Protein AF-A0A7W0NTF3-F1 (afdb_monomer)

Structure (mmCIF, N/CA/C/O backbone):
data_AF-A0A7W0NTF3-F1
#
_entry.id   AF-A0A7W0NTF3-F1
#
loop_
_atom_site.group_PDB
_atom_site.id
_atom_site.type_symbol
_atom_site.label_atom_id
_atom_site.label_alt_id
_atom_site.label_comp_id
_atom_site.label_asym_id
_atom_site.label_entity_id
_atom_site.label_seq_id
_at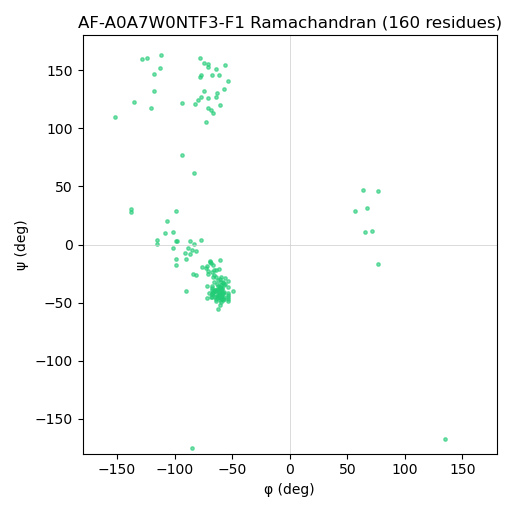om_site.pdbx_PDB_ins_code
_atom_site.Cartn_x
_atom_site.Cartn_y
_atom_site.Cartn_z
_atom_site.occupancy
_atom_site.B_iso_or_equiv
_atom_site.auth_seq_id
_atom_site.auth_comp_id
_atom_site.auth_asym_id
_atom_site.auth_atom_id
_atom_site.pdbx_PDB_model_num
ATOM 1 N N . MET A 1 1 ? 14.420 5.554 -20.729 1.00 56.16 1 MET A N 1
ATOM 2 C CA . MET A 1 1 ? 14.737 4.222 -20.163 1.00 56.16 1 MET A CA 1
ATOM 3 C C . MET A 1 1 ? 15.153 3.293 -21.314 1.00 56.16 1 MET A C 1
ATOM 5 O O . MET A 1 1 ? 14.309 2.966 -22.130 1.00 56.16 1 MET A O 1
ATOM 9 N N . LYS A 1 2 ? 16.444 2.944 -21.471 1.00 55.09 2 LYS A N 1
ATOM 10 C CA . LYS A 1 2 ? 16.968 2.253 -22.679 1.00 55.09 2 LYS A CA 1
ATOM 11 C C . LYS A 1 2 ? 16.662 0.737 -22.776 1.00 55.09 2 LYS A C 1
ATOM 13 O O . LYS A 1 2 ? 17.108 0.118 -23.726 1.00 55.09 2 LYS A O 1
ATOM 18 N N . ASN A 1 3 ? 15.892 0.148 -21.851 1.00 68.69 3 ASN A N 1
ATOM 19 C CA . ASN A 1 3 ? 15.669 -1.310 -21.767 1.00 68.69 3 ASN A CA 1
ATOM 20 C C . ASN A 1 3 ? 14.205 -1.704 -21.468 1.00 68.69 3 ASN A C 1
ATOM 22 O O . ASN A 1 3 ? 13.969 -2.709 -20.798 1.00 68.69 3 ASN A O 1
ATOM 26 N N . TRP A 1 4 ? 13.218 -0.914 -21.905 1.00 81.38 4 TRP A N 1
ATOM 27 C CA . TRP A 1 4 ? 11.814 -1.305 -21.731 1.00 81.38 4 TRP A CA 1
ATOM 28 C C . TRP A 1 4 ? 11.521 -2.580 -22.541 1.00 81.38 4 TRP A C 1
ATOM 30 O O . TRP A 1 4 ? 11.832 -2.612 -23.736 1.00 81.38 4 TRP A O 1
ATOM 40 N N . PRO A 1 5 ? 10.963 -3.641 -21.935 1.00 84.81 5 PRO A N 1
ATOM 41 C CA . PRO A 1 5 ? 10.684 -4.870 -22.659 1.00 84.81 5 PRO A CA 1
ATOM 42 C C . PRO A 1 5 ? 9.516 -4.662 -23.630 1.00 84.81 5 PRO A C 1
ATOM 44 O O . PRO A 1 5 ? 8.614 -3.865 -23.383 1.00 84.81 5 PRO A O 1
ATOM 47 N N . LYS A 1 6 ? 9.483 -5.440 -24.720 1.00 84.56 6 LYS A N 1
ATOM 48 C CA . LYS A 1 6 ? 8.335 -5.446 -25.650 1.00 84.56 6 LYS A CA 1
ATOM 49 C C . LYS A 1 6 ? 7.029 -5.868 -24.962 1.00 84.56 6 LYS A C 1
ATOM 51 O O . LYS A 1 6 ? 5.959 -5.430 -25.364 1.00 84.56 6 LYS A O 1
ATOM 56 N N . ARG A 1 7 ? 7.125 -6.714 -23.930 1.00 86.38 7 ARG A N 1
ATOM 57 C CA . ARG A 1 7 ? 6.018 -7.127 -23.063 1.00 86.38 7 ARG A CA 1
ATOM 58 C C . ARG A 1 7 ? 6.480 -7.077 -21.613 1.00 86.38 7 ARG A C 1
ATOM 60 O O . ARG A 1 7 ? 7.448 -7.745 -21.259 1.00 86.38 7 ARG A O 1
ATOM 67 N N . VAL A 1 8 ? 5.784 -6.301 -20.790 1.00 92.62 8 VAL A N 1
ATOM 68 C CA . VAL A 1 8 ? 6.012 -6.279 -19.343 1.00 92.62 8 VAL A CA 1
ATOM 69 C C . VAL A 1 8 ? 5.375 -7.526 -18.732 1.00 92.62 8 VAL A C 1
ATOM 71 O O . VAL A 1 8 ? 4.204 -7.814 -18.979 1.00 92.62 8 VAL A O 1
ATOM 74 N N . THR A 1 9 ? 6.155 -8.279 -17.961 1.00 95.25 9 THR A N 1
ATOM 75 C CA . THR A 1 9 ? 5.708 -9.465 -17.217 1.00 95.25 9 THR A CA 1
ATOM 76 C C . THR A 1 9 ? 6.130 -9.349 -15.758 1.00 95.25 9 THR A C 1
ATOM 78 O O . THR A 1 9 ? 7.076 -8.623 -15.443 1.00 95.25 9 THR A O 1
ATOM 81 N N . ILE A 1 10 ? 5.470 -10.094 -14.870 1.00 96.19 10 ILE A N 1
ATOM 82 C CA . ILE A 1 10 ? 5.855 -10.159 -13.454 1.00 96.19 10 ILE A CA 1
ATOM 83 C C . ILE A 1 10 ? 7.289 -10.657 -13.280 1.00 96.19 10 ILE A C 1
ATOM 85 O O . ILE A 1 10 ? 8.047 -10.060 -12.520 1.00 96.19 10 ILE A O 1
ATOM 89 N N . ASP A 1 11 ? 7.705 -11.668 -14.041 1.00 95.56 11 ASP A N 1
ATOM 90 C CA . ASP A 1 11 ? 9.080 -12.170 -13.977 1.00 95.56 11 ASP A CA 1
ATOM 91 C C . ASP A 1 11 ? 10.108 -11.106 -14.348 1.00 95.56 11 ASP A C 1
ATOM 93 O O . ASP A 1 11 ? 11.186 -11.055 -13.764 1.00 95.56 11 ASP A O 1
ATOM 97 N N . TRP A 1 12 ? 9.800 -10.242 -15.318 1.00 95.06 12 TRP A N 1
ATOM 98 C CA . TRP A 1 12 ? 10.685 -9.130 -15.646 1.00 95.06 12 TRP A CA 1
ATOM 99 C C . TRP A 1 12 ? 10.697 -8.078 -14.532 1.00 95.06 12 TRP A C 1
ATOM 101 O O . TRP A 1 12 ? 11.771 -7.601 -14.167 1.00 95.06 12 TRP A O 1
ATOM 111 N N . LEU A 1 13 ? 9.531 -7.754 -13.965 1.00 95.94 13 LEU A N 1
ATOM 112 C CA . LEU A 1 13 ? 9.385 -6.774 -12.886 1.00 95.94 13 LEU A CA 1
ATOM 113 C C . LEU A 1 13 ? 10.120 -7.190 -11.602 1.00 95.94 13 LEU A C 1
ATOM 115 O O . LEU A 1 13 ? 10.663 -6.324 -10.925 1.00 95.94 13 LEU A O 1
ATOM 119 N N . LYS A 1 14 ? 10.183 -8.494 -11.305 1.00 95.75 14 LYS A N 1
ATOM 120 C CA . LYS A 1 14 ? 10.897 -9.063 -10.148 1.00 95.75 14 LYS A CA 1
ATOM 121 C C . LYS A 1 14 ? 12.417 -9.111 -10.310 1.00 95.75 14 LYS A C 1
ATOM 123 O O . LYS A 1 14 ? 13.125 -9.249 -9.320 1.00 95.75 14 LYS A O 1
ATOM 128 N N . ARG A 1 15 ? 12.943 -9.041 -11.538 1.00 9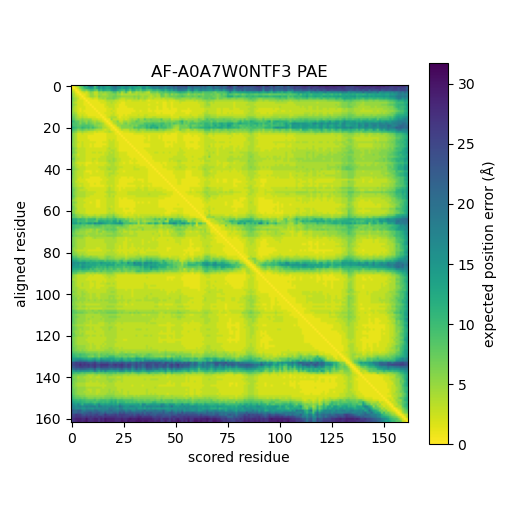3.69 15 ARG A N 1
ATOM 129 C CA . ARG A 1 15 ? 14.398 -9.091 -11.757 1.00 93.69 15 ARG A CA 1
ATOM 130 C C . ARG A 1 15 ? 15.075 -7.839 -11.194 1.00 93.69 15 ARG A C 1
ATOM 132 O O . ARG A 1 15 ? 14.503 -6.755 -11.346 1.00 93.69 15 ARG A O 1
ATOM 139 N N . PRO A 1 16 ? 16.306 -7.963 -10.669 1.00 91.69 16 PRO A N 1
ATOM 140 C CA . PRO A 1 16 ? 17.111 -6.815 -10.279 1.00 91.69 16 PRO A CA 1
ATOM 141 C C . PRO A 1 16 ? 17.264 -5.811 -11.422 1.00 91.69 16 PRO A C 1
ATOM 143 O O . PRO A 1 16 ? 17.427 -6.172 -12.598 1.00 91.69 16 PRO A O 1
ATOM 146 N N . ASN A 1 17 ? 17.203 -4.536 -11.071 1.00 88.06 17 ASN A N 1
ATOM 147 C CA . ASN A 1 17 ? 17.446 -3.441 -11.977 1.00 88.06 17 ASN A CA 1
ATOM 148 C C . ASN A 1 17 ? 18.947 -3.332 -12.245 1.00 88.06 17 ASN A C 1
ATOM 150 O O . ASN A 1 17 ? 19.757 -3.259 -11.332 1.00 88.06 17 ASN A O 1
ATOM 154 N N . LYS A 1 18 ? 19.331 -3.221 -13.519 1.00 81.50 18 LYS A N 1
ATOM 155 C CA . LYS A 1 18 ? 20.745 -3.127 -13.927 1.00 81.50 18 LYS A CA 1
ATOM 156 C C . LYS A 1 18 ? 21.508 -1.920 -13.356 1.00 81.50 18 LYS A C 1
ATOM 158 O O . LYS A 1 18 ? 22.714 -1.844 -13.552 1.00 81.50 18 LYS A O 1
ATOM 163 N N . LYS A 1 19 ? 20.818 -0.933 -12.778 1.00 77.94 19 LYS A N 1
ATOM 164 C CA . LYS A 1 19 ? 21.424 0.283 -12.222 1.00 77.94 19 LYS A CA 1
ATOM 165 C C . LYS A 1 19 ? 21.608 0.241 -10.706 1.00 77.94 19 LYS A C 1
ATOM 167 O O . LYS A 1 19 ? 22.338 1.083 -10.197 1.00 77.94 19 LYS A O 1
ATOM 172 N N . CYS A 1 20 ? 20.916 -0.650 -10.003 1.00 75.25 20 CYS A N 1
ATOM 173 C CA . CYS A 1 20 ? 20.927 -0.704 -8.548 1.00 75.25 20 CYS A CA 1
ATOM 174 C C . CYS A 1 20 ? 20.663 -2.147 -8.111 1.00 75.25 20 CYS A C 1
ATOM 176 O O . CYS A 1 20 ? 19.562 -2.665 -8.315 1.00 75.25 20 CYS A O 1
ATOM 178 N N . ASP A 1 21 ? 21.697 -2.792 -7.571 1.00 75.69 21 ASP A N 1
ATOM 179 C CA . ASP A 1 21 ? 21.602 -4.156 -7.052 1.00 75.69 21 ASP A CA 1
ATOM 180 C C . ASP A 1 21 ? 20.591 -4.220 -5.899 1.00 75.69 21 ASP A C 1
ATOM 182 O O . ASP A 1 21 ? 20.415 -3.255 -5.158 1.00 75.69 21 ASP A O 1
ATOM 186 N N . GLY A 1 22 ? 19.875 -5.340 -5.792 1.00 80.88 22 GLY A N 1
ATOM 187 C CA . GLY A 1 22 ? 18.816 -5.546 -4.794 1.00 80.88 22 GLY A CA 1
ATOM 188 C C . GLY A 1 22 ? 17.489 -4.836 -5.095 1.00 80.88 22 GLY A C 1
ATOM 189 O O . GLY A 1 22 ? 16.452 -5.229 -4.569 1.00 80.88 22 GLY A O 1
ATOM 190 N N . VAL A 1 23 ? 17.463 -3.851 -6.003 1.00 89.19 23 VAL A N 1
ATOM 191 C CA . VAL A 1 23 ? 16.234 -3.127 -6.367 1.00 89.19 23 VAL A CA 1
ATOM 192 C C . VAL A 1 23 ? 15.566 -3.775 -7.585 1.00 89.19 23 VAL A C 1
ATOM 194 O O . VAL A 1 23 ? 16.175 -3.834 -8.653 1.00 89.19 23 VAL A O 1
ATOM 197 N N . PRO A 1 24 ? 14.305 -4.232 -7.506 1.00 94.69 24 PRO A N 1
ATOM 198 C CA . PRO A 1 24 ? 13.617 -4.847 -8.635 1.00 94.69 24 PRO A CA 1
ATOM 199 C C . PRO A 1 24 ? 13.265 -3.817 -9.719 1.00 94.69 24 PRO A C 1
ATOM 201 O O . PRO A 1 24 ? 13.050 -2.631 -9.452 1.00 94.69 24 PRO A O 1
ATOM 204 N N . ASN A 1 25 ? 13.118 -4.271 -10.969 1.00 94.69 25 ASN A N 1
ATOM 205 C CA . ASN A 1 25 ? 12.659 -3.422 -12.076 1.00 94.69 25 ASN A CA 1
ATOM 206 C C . ASN A 1 25 ? 11.336 -2.711 -11.757 1.00 94.69 25 ASN A C 1
ATOM 208 O O . ASN A 1 25 ? 11.137 -1.589 -12.217 1.00 94.69 25 ASN A O 1
ATOM 212 N N . ALA A 1 26 ? 10.466 -3.330 -10.953 1.00 95.25 26 ALA A N 1
ATOM 213 C CA . ALA A 1 26 ? 9.216 -2.734 -10.496 1.00 95.25 26 ALA A CA 1
ATOM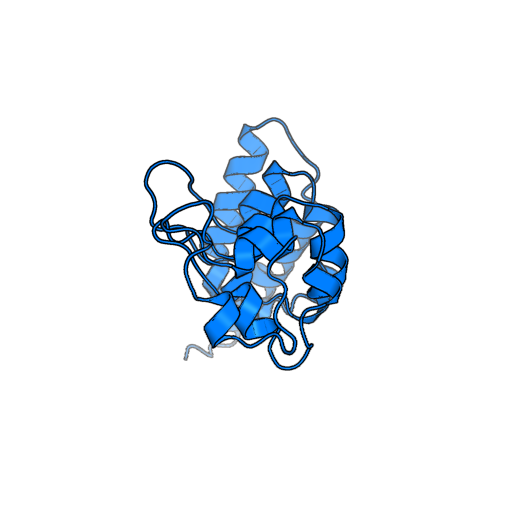 214 C C . ALA A 1 26 ? 9.402 -1.356 -9.835 1.00 95.25 26 ALA A C 1
ATOM 216 O O . ALA A 1 26 ? 8.657 -0.429 -10.145 1.00 95.25 26 ALA A O 1
ATOM 217 N N . HIS A 1 27 ? 10.432 -1.178 -9.004 1.00 93.38 27 HIS A N 1
ATOM 218 C CA . HIS A 1 27 ? 10.696 0.102 -8.335 1.00 93.38 27 HIS A CA 1
ATOM 219 C C . HIS A 1 27 ? 11.120 1.175 -9.343 1.00 93.38 27 HIS A C 1
ATOM 221 O O . HIS A 1 27 ? 10.583 2.280 -9.343 1.00 93.38 27 HIS A O 1
ATOM 227 N N . ALA A 1 28 ? 11.981 0.816 -10.297 1.00 91.25 28 ALA A N 1
ATOM 228 C CA . ALA A 1 28 ? 12.399 1.731 -11.357 1.00 91.25 28 ALA A CA 1
ATOM 229 C C . ALA A 1 28 ? 11.261 2.127 -12.317 1.00 91.25 28 ALA A C 1
ATOM 231 O O . ALA A 1 28 ? 11.324 3.193 -12.930 1.00 91.25 28 ALA A O 1
ATOM 232 N N . VAL A 1 29 ? 10.228 1.288 -12.479 1.00 92.12 29 VAL A N 1
ATOM 233 C CA . VAL A 1 29 ? 9.007 1.670 -13.212 1.00 92.12 29 VAL A CA 1
ATOM 234 C C . VAL A 1 29 ? 8.295 2.812 -12.492 1.00 92.12 29 VAL A C 1
ATOM 236 O O . VAL A 1 29 ? 7.919 3.788 -13.142 1.00 92.12 29 VAL A O 1
ATOM 239 N N . VAL A 1 30 ? 8.134 2.698 -11.169 1.00 92.69 30 VAL A N 1
ATOM 240 C CA . VAL A 1 30 ? 7.476 3.719 -10.343 1.00 92.69 30 VAL A CA 1
ATOM 241 C C . VAL A 1 30 ? 8.268 5.024 -10.369 1.00 92.69 30 VAL A C 1
ATOM 243 O O . VAL A 1 30 ? 7.695 6.068 -10.666 1.00 92.69 30 VAL A O 1
ATOM 246 N N . GLU A 1 31 ? 9.583 4.967 -10.145 1.00 89.06 31 GLU A N 1
ATOM 247 C CA . GLU A 1 31 ? 10.460 6.150 -10.171 1.00 89.06 31 GLU A CA 1
ATOM 248 C C . GLU A 1 31 ? 10.450 6.873 -11.523 1.00 89.06 31 GLU A C 1
ATOM 250 O O . GLU A 1 31 ? 10.587 8.092 -11.590 1.00 89.06 31 GLU A O 1
ATOM 255 N N . ALA A 1 32 ? 10.276 6.131 -12.616 1.00 88.12 32 ALA A N 1
ATOM 256 C CA . ALA A 1 32 ? 10.181 6.701 -13.953 1.00 88.12 32 ALA A CA 1
ATOM 257 C C . ALA A 1 32 ? 8.775 7.200 -14.322 1.00 88.12 32 ALA A C 1
ATOM 259 O O . ALA A 1 32 ? 8.591 7.657 -15.451 1.00 88.12 32 ALA A O 1
ATOM 260 N N . GLY A 1 33 ? 7.791 7.079 -13.424 1.00 88.88 33 GLY A N 1
ATOM 261 C CA . GLY A 1 33 ? 6.408 7.486 -13.673 1.00 88.88 33 GLY A CA 1
ATOM 262 C C . GLY A 1 33 ? 5.703 6.642 -14.738 1.00 88.88 33 GLY A C 1
ATOM 263 O O . GLY A 1 33 ? 4.880 7.168 -15.475 1.00 88.88 33 GLY A O 1
ATOM 264 N N . LEU A 1 34 ? 6.048 5.354 -14.862 1.00 90.38 34 LEU A N 1
ATOM 265 C CA . LEU A 1 34 ? 5.541 4.456 -15.914 1.00 90.38 34 LEU A CA 1
ATOM 266 C C . LEU A 1 34 ? 4.521 3.425 -15.402 1.00 90.38 34 LEU A C 1
ATOM 268 O O . LEU A 1 34 ? 4.327 2.373 -16.018 1.00 90.38 34 LEU A O 1
ATOM 272 N N . THR A 1 35 ? 3.896 3.689 -14.253 1.00 90.62 35 THR A N 1
ATOM 273 C CA . THR A 1 35 ? 2.921 2.789 -13.613 1.00 90.62 35 THR A CA 1
ATOM 274 C C . THR A 1 35 ? 1.683 2.554 -14.485 1.00 90.62 35 THR A C 1
ATOM 276 O O . THR A 1 35 ? 1.131 1.457 -14.489 1.00 90.62 35 THR A O 1
ATOM 279 N N . ASP A 1 36 ? 1.299 3.543 -15.294 1.00 88.50 36 ASP A N 1
ATOM 280 C CA . ASP A 1 36 ? 0.219 3.475 -16.287 1.00 88.50 36 ASP A CA 1
ATOM 281 C C . ASP A 1 36 ? 0.456 2.415 -17.380 1.00 88.50 36 ASP A C 1
ATOM 283 O O . ASP A 1 36 ? -0.487 1.940 -18.011 1.00 88.50 36 ASP A O 1
ATOM 287 N N . ARG A 1 37 ? 1.712 2.002 -17.587 1.00 89.75 37 ARG A N 1
ATOM 288 C CA . ARG A 1 37 ? 2.095 0.979 -18.572 1.00 89.75 37 ARG A CA 1
ATOM 289 C C . ARG A 1 37 ? 2.043 -0.446 -18.034 1.00 89.75 37 ARG A C 1
ATOM 291 O O . ARG A 1 37 ? 2.340 -1.381 -18.783 1.00 89.75 37 ARG A O 1
ATOM 298 N N . ILE A 1 38 ? 1.723 -0.632 -16.754 1.00 92.81 38 ILE A N 1
ATOM 299 C CA . ILE A 1 38 ? 1.588 -1.960 -16.160 1.00 92.81 38 ILE A CA 1
ATOM 300 C C . ILE A 1 38 ? 0.218 -2.546 -16.532 1.00 92.81 38 ILE A C 1
ATOM 302 O O . ILE A 1 38 ? -0.808 -1.933 -16.237 1.00 92.81 38 ILE A O 1
ATOM 306 N N . PRO A 1 39 ? 0.164 -3.739 -17.153 1.00 91.81 39 PRO A N 1
ATOM 307 C CA . PRO A 1 39 ? -1.101 -4.399 -17.450 1.00 91.81 39 PRO A CA 1
ATOM 308 C C . PRO A 1 39 ? -1.945 -4.616 -16.186 1.00 91.81 39 PRO A C 1
ATOM 310 O O . PRO A 1 39 ? -1.455 -5.119 -15.173 1.00 91.81 39 PRO A O 1
ATOM 313 N N . SER A 1 40 ? -3.236 -4.285 -16.252 1.00 90.44 40 SER A N 1
ATOM 314 C CA . SER A 1 40 ? -4.148 -4.365 -15.101 1.00 90.44 40 SER A CA 1
ATOM 315 C C . SER A 1 40 ? -4.236 -5.770 -14.499 1.00 90.44 40 SER A C 1
ATOM 317 O O . SER A 1 40 ? -4.360 -5.914 -13.285 1.00 90.44 40 SER A O 1
ATOM 319 N N . ASN A 1 41 ? -4.107 -6.811 -15.327 1.00 92.38 41 ASN A N 1
ATOM 320 C CA . ASN A 1 41 ? -4.168 -8.208 -14.902 1.00 92.38 41 ASN A CA 1
ATOM 321 C C . ASN A 1 41 ? -2.971 -8.652 -14.047 1.00 92.38 41 ASN A C 1
ATOM 323 O O . ASN A 1 41 ? -3.049 -9.712 -13.438 1.00 92.38 41 ASN A O 1
ATOM 327 N N . ILE A 1 42 ? -1.884 -7.874 -14.007 1.00 94.62 42 ILE A N 1
ATOM 328 C CA . ILE A 1 42 ? -0.716 -8.149 -13.158 1.00 94.62 42 ILE A CA 1
ATOM 329 C C . ILE A 1 42 ? -0.498 -7.072 -12.090 1.00 94.62 42 ILE A C 1
ATOM 331 O O . ILE A 1 42 ? 0.488 -7.114 -11.358 1.00 94.62 42 ILE A O 1
ATOM 335 N N . LEU A 1 43 ? -1.396 -6.089 -11.990 1.00 92.81 43 LEU A N 1
ATOM 336 C CA . LEU A 1 43 ? -1.153 -4.900 -11.181 1.00 92.81 43 LEU A CA 1
ATOM 337 C C . LEU A 1 43 ? -1.099 -5.220 -9.679 1.00 92.81 43 LEU A C 1
ATOM 339 O O . LEU A 1 43 ? -0.214 -4.723 -8.994 1.00 92.81 43 LEU A O 1
ATOM 343 N N . CYS A 1 44 ? -1.954 -6.118 -9.174 1.00 92.75 44 CYS A N 1
ATOM 344 C CA . CYS A 1 44 ? -1.884 -6.578 -7.779 1.00 92.75 44 CYS A CA 1
ATOM 345 C C . CYS A 1 44 ? -0.536 -7.228 -7.437 1.00 92.75 44 CYS A C 1
ATOM 347 O O . CYS A 1 44 ? 0.046 -6.933 -6.397 1.00 92.75 44 CYS A O 1
ATOM 349 N N . GLU A 1 45 ? -0.034 -8.102 -8.313 1.00 95.69 45 GLU A N 1
ATOM 350 C CA . GLU A 1 45 ? 1.262 -8.757 -8.121 1.00 95.69 45 GLU A CA 1
ATOM 351 C C . GLU A 1 45 ? 2.407 -7.746 -8.194 1.00 95.69 45 GLU A C 1
ATOM 353 O O . GLU A 1 45 ? 3.314 -7.802 -7.371 1.00 95.69 45 GLU A O 1
ATOM 358 N N . PHE A 1 46 ? 2.336 -6.790 -9.124 1.00 96.56 46 PHE A N 1
ATOM 359 C CA . PHE A 1 46 ? 3.296 -5.694 -9.234 1.00 96.56 46 PHE A CA 1
ATOM 360 C C . PHE A 1 46 ? 3.390 -4.881 -7.939 1.00 96.56 46 PHE A C 1
ATOM 362 O O . PHE A 1 46 ? 4.495 -4.667 -7.452 1.00 96.56 46 PHE A O 1
ATOM 369 N N . LEU A 1 47 ? 2.258 -4.497 -7.337 1.00 96.56 47 LEU A N 1
ATOM 370 C CA . LEU A 1 47 ? 2.227 -3.738 -6.077 1.00 96.56 47 LEU A CA 1
ATOM 371 C C . LEU A 1 47 ? 2.907 -4.470 -4.908 1.00 96.56 47 LEU A C 1
ATOM 373 O O . LEU A 1 47 ? 3.410 -3.818 -3.990 1.00 96.56 47 LEU A O 1
ATOM 377 N N . ALA A 1 48 ? 2.918 -5.804 -4.942 1.00 96.50 48 ALA A N 1
ATOM 378 C CA . ALA A 1 48 ? 3.459 -6.662 -3.893 1.00 96.50 48 ALA A CA 1
ATOM 379 C C . ALA A 1 48 ? 4.942 -7.031 -4.079 1.00 96.50 48 ALA A C 1
ATOM 381 O O . ALA A 1 48 ? 5.513 -7.643 -3.178 1.00 96.50 48 ALA A O 1
ATOM 382 N N . ILE A 1 49 ? 5.570 -6.693 -5.213 1.00 96.62 49 ILE A N 1
ATOM 383 C CA 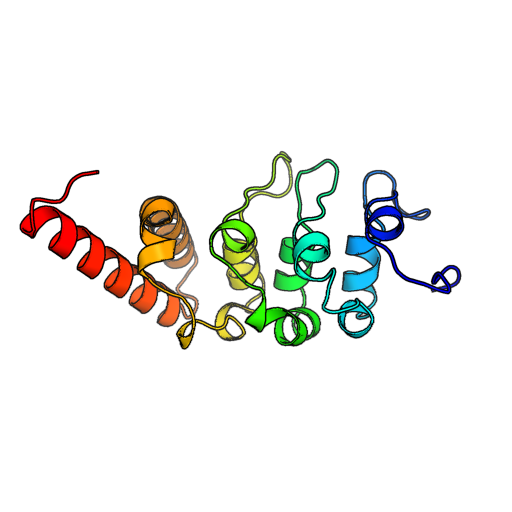. ILE A 1 49 ? 6.999 -6.964 -5.438 1.00 96.62 49 ILE A CA 1
ATOM 384 C C . ILE A 1 49 ? 7.821 -6.189 -4.412 1.00 96.62 49 ILE A C 1
ATOM 386 O O . ILE A 1 49 ? 7.602 -4.988 -4.265 1.00 96.62 49 ILE A O 1
ATOM 390 N N . THR A 1 50 ? 8.753 -6.871 -3.747 1.00 94.50 50 THR A N 1
ATOM 391 C CA . THR A 1 50 ? 9.661 -6.315 -2.737 1.00 94.50 50 THR A CA 1
ATOM 392 C C . THR A 1 50 ? 11.107 -6.304 -3.212 1.00 94.50 50 THR A C 1
ATOM 394 O O . THR A 1 50 ? 11.498 -7.169 -3.998 1.00 94.50 50 THR A O 1
ATOM 397 N N . ASP A 1 51 ? 11.895 -5.364 -2.699 1.00 92.50 51 ASP A N 1
ATOM 398 C CA . ASP A 1 51 ? 13.358 -5.461 -2.685 1.00 92.50 51 ASP A CA 1
ATOM 399 C C . ASP A 1 51 ? 13.874 -6.259 -1.472 1.00 92.50 51 ASP A C 1
ATOM 401 O O . ASP A 1 51 ? 13.091 -6.823 -0.698 1.00 92.50 51 ASP A O 1
ATOM 405 N N . ASP A 1 52 ? 15.199 -6.312 -1.328 1.00 90.06 52 ASP A N 1
ATOM 406 C CA . ASP A 1 52 ? 15.898 -7.029 -0.254 1.00 90.06 52 ASP A CA 1
ATOM 407 C C . ASP A 1 52 ? 15.632 -6.434 1.148 1.00 90.06 52 ASP A C 1
ATOM 409 O O . ASP A 1 52 ? 15.716 -7.147 2.150 1.00 90.06 52 ASP A O 1
ATOM 413 N N . ASP A 1 53 ? 15.224 -5.162 1.233 1.00 89.44 53 ASP A N 1
ATOM 414 C CA . ASP A 1 53 ? 14.806 -4.498 2.476 1.00 89.44 53 ASP A CA 1
ATOM 415 C C . ASP A 1 53 ? 13.311 -4.710 2.782 1.00 89.44 53 ASP A C 1
ATOM 417 O O . ASP A 1 53 ? 12.769 -4.187 3.765 1.00 89.44 53 ASP A O 1
ATOM 421 N N . GLY A 1 54 ? 12.609 -5.486 1.953 1.00 91.81 54 GLY A N 1
ATOM 422 C CA . GLY A 1 54 ? 11.176 -5.726 2.084 1.00 91.81 54 GLY A CA 1
ATOM 423 C C . GLY A 1 54 ? 10.323 -4.509 1.722 1.00 91.81 54 GLY A C 1
ATOM 424 O 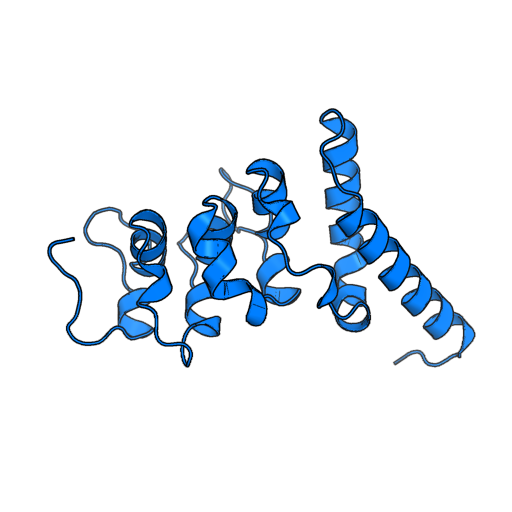O . GLY A 1 54 ? 9.117 -4.508 1.987 1.00 91.81 54 GLY A O 1
ATOM 425 N N . ILE A 1 55 ? 10.911 -3.476 1.112 1.00 93.94 55 ILE A N 1
ATOM 426 C CA . ILE A 1 55 ? 10.176 -2.327 0.590 1.00 93.94 55 ILE A CA 1
ATOM 427 C C . ILE A 1 55 ? 9.419 -2.821 -0.634 1.00 93.94 55 ILE A C 1
ATOM 429 O O . ILE A 1 55 ? 9.999 -3.291 -1.607 1.00 93.94 55 ILE A O 1
ATOM 433 N N . THR A 1 56 ? 8.094 -2.752 -0.572 1.00 95.94 56 THR A N 1
ATOM 434 C CA . THR A 1 56 ? 7.241 -3.108 -1.708 1.00 95.94 56 THR A CA 1
ATOM 435 C C . THR A 1 56 ? 7.196 -1.993 -2.749 1.00 95.94 56 THR A C 1
ATOM 437 O O . THR A 1 56 ? 7.356 -0.810 -2.448 1.00 95.94 56 THR A O 1
ATOM 440 N N . THR A 1 57 ? 6.799 -2.347 -3.964 1.00 95.88 57 THR A N 1
ATOM 441 C CA . THR A 1 57 ? 6.477 -1.384 -5.020 1.00 95.88 57 THR A CA 1
ATOM 442 C C . THR A 1 57 ? 5.398 -0.393 -4.569 1.00 95.88 57 THR A C 1
ATOM 444 O O . THR A 1 57 ? 5.467 0.788 -4.911 1.00 95.88 57 THR A O 1
ATOM 447 N N . LEU A 1 58 ? 4.438 -0.830 -3.740 1.00 96.69 58 LEU A N 1
ATOM 448 C CA . LEU A 1 58 ? 3.435 0.066 -3.162 1.00 96.69 58 LEU A CA 1
ATOM 449 C C . LEU A 1 58 ? 4.029 1.103 -2.189 1.00 96.69 58 LEU A C 1
ATOM 451 O O . LEU A 1 58 ? 3.531 2.223 -2.171 1.00 96.69 58 LEU A O 1
ATOM 455 N N . HIS A 1 59 ? 5.097 0.801 -1.438 1.00 95.06 59 HIS A N 1
ATOM 456 C CA . HIS A 1 59 ? 5.783 1.821 -0.624 1.00 95.06 59 HIS A CA 1
ATOM 457 C C . HIS A 1 59 ? 6.275 2.976 -1.502 1.00 95.06 59 HIS A C 1
ATOM 459 O O . HIS A 1 59 ? 6.007 4.140 -1.209 1.00 95.06 59 HIS A O 1
ATOM 465 N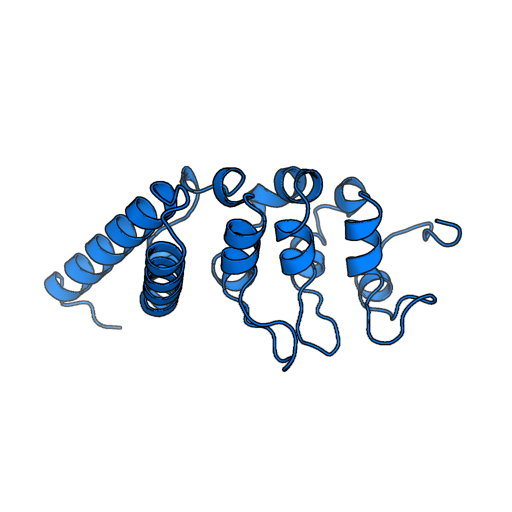 N . ASN A 1 60 ? 6.927 2.650 -2.622 1.00 93.12 60 ASN A N 1
ATOM 466 C CA . ASN A 1 60 ? 7.398 3.652 -3.575 1.00 93.12 60 ASN A CA 1
ATOM 467 C C . ASN A 1 60 ? 6.238 4.409 -4.223 1.00 93.12 60 ASN A C 1
ATOM 469 O O . ASN A 1 60 ? 6.306 5.623 -4.363 1.00 93.12 60 ASN A O 1
ATOM 473 N N . ILE A 1 61 ? 5.135 3.737 -4.554 1.00 94.25 61 ILE A N 1
ATOM 474 C CA . ILE A 1 61 ? 3.936 4.422 -5.053 1.00 94.25 61 ILE A CA 1
ATOM 475 C C . ILE A 1 61 ? 3.375 5.392 -4.011 1.00 94.25 61 ILE A C 1
ATOM 477 O O . ILE A 1 61 ? 3.004 6.498 -4.366 1.00 94.25 61 ILE A O 1
ATOM 481 N N . CYS A 1 62 ? 3.341 5.030 -2.731 1.00 93.12 62 CYS A N 1
ATOM 482 C CA . CYS A 1 62 ? 2.874 5.925 -1.671 1.00 93.12 62 CYS A CA 1
ATOM 483 C C . CYS A 1 62 ? 3.823 7.108 -1.410 1.00 93.12 62 CYS A C 1
ATOM 485 O O . CYS A 1 62 ? 3.406 8.081 -0.786 1.00 93.12 62 CYS A O 1
ATOM 487 N N . ARG A 1 63 ? 5.066 7.050 -1.905 1.00 89.12 63 ARG A N 1
ATOM 488 C CA . ARG A 1 63 ? 6.036 8.151 -1.866 1.00 89.12 63 ARG A CA 1
ATOM 489 C C . ARG A 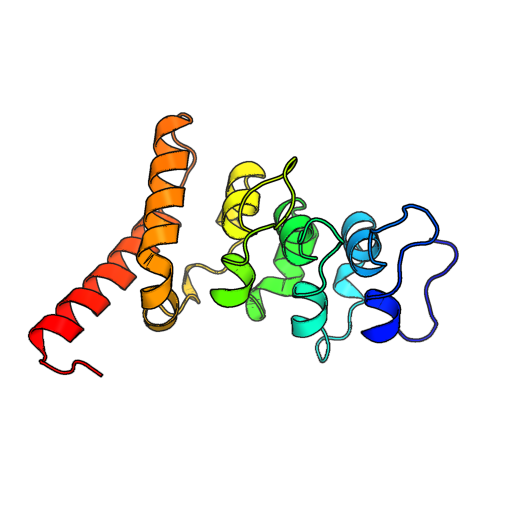1 63 ? 5.833 9.178 -2.989 1.00 89.12 63 ARG A C 1
ATOM 491 O O . ARG A 1 63 ? 6.220 10.331 -2.819 1.00 89.12 63 ARG A O 1
ATOM 498 N N . TYR A 1 64 ? 5.254 8.779 -4.125 1.00 84.00 64 TYR A N 1
ATOM 499 C CA . TYR A 1 64 ? 5.097 9.623 -5.316 1.00 84.00 64 TYR A CA 1
ATOM 500 C C . TYR A 1 64 ? 3.610 9.830 -5.658 1.00 84.00 64 TYR A C 1
ATOM 502 O O . TYR A 1 64 ? 2.851 8.873 -5.737 1.00 84.00 64 TYR A O 1
ATOM 510 N N . GLU A 1 65 ? 3.179 11.069 -5.910 1.00 73.75 65 GLU A N 1
ATOM 511 C CA . GLU A 1 65 ? 1.747 11.401 -6.051 1.00 73.75 65 GLU A CA 1
ATOM 512 C C . GLU A 1 65 ? 1.040 10.706 -7.231 1.00 73.75 65 GLU A C 1
ATOM 514 O O . GLU A 1 65 ? 0.025 10.024 -7.060 1.00 73.75 65 GLU A O 1
ATOM 519 N N . GLU A 1 66 ? 1.566 10.878 -8.444 1.00 76.06 66 GLU A N 1
ATOM 520 C CA . GLU A 1 66 ? 0.904 10.436 -9.680 1.00 76.06 66 GLU A CA 1
ATOM 521 C C . GLU A 1 66 ? 0.673 8.911 -9.756 1.00 76.06 66 GLU A C 1
ATOM 523 O O . GLU A 1 66 ? -0.433 8.482 -10.109 1.00 76.06 66 GLU A O 1
ATOM 528 N N . PRO A 1 67 ? 1.634 8.055 -9.354 1.00 77.62 67 PRO A N 1
ATOM 529 C CA . PRO A 1 67 ? 1.437 6.609 -9.341 1.00 77.62 67 PRO A CA 1
ATOM 530 C C . PRO A 1 67 ? 0.250 6.134 -8.491 1.00 77.62 67 PRO A C 1
ATOM 532 O O . PRO A 1 67 ? -0.427 5.180 -8.887 1.00 77.62 67 PRO A O 1
ATOM 535 N N . LEU A 1 68 ? -0.053 6.787 -7.363 1.00 81.12 68 LEU A N 1
ATOM 536 C CA . LEU A 1 68 ? -1.087 6.317 -6.435 1.00 81.12 68 LEU A CA 1
ATOM 537 C C . LEU A 1 68 ? -2.493 6.412 -7.043 1.00 81.12 68 LEU A C 1
ATOM 539 O O . LEU A 1 68 ? -3.313 5.509 -6.851 1.00 81.12 68 LEU A O 1
ATOM 543 N N . LYS A 1 69 ? -2.757 7.451 -7.849 1.00 79.44 69 LYS A N 1
ATOM 544 C CA . LYS A 1 69 ? -4.047 7.646 -8.535 1.00 79.44 69 LYS A CA 1
ATOM 545 C C . LYS A 1 69 ? -4.388 6.478 -9.467 1.00 79.44 69 LYS A C 1
ATOM 547 O O . LYS A 1 69 ? -5.538 6.044 -9.499 1.00 79.44 69 LYS A O 1
ATOM 552 N N . SER A 1 70 ? -3.388 5.921 -10.153 1.00 81.62 70 SER A N 1
ATOM 553 C CA . SER A 1 70 ? -3.569 4.832 -11.126 1.00 81.62 70 SER A CA 1
ATOM 554 C C . SER A 1 70 ? -3.893 3.467 -10.499 1.00 81.62 70 SER A C 1
ATOM 556 O O . SER A 1 70 ? -4.470 2.601 -11.159 1.00 81.62 70 SER A O 1
ATOM 558 N N . VAL A 1 71 ? -3.582 3.273 -9.211 1.00 88.38 71 VAL A N 1
ATOM 559 C CA . VAL A 1 71 ? -3.673 1.959 -8.551 1.00 88.38 71 VAL A CA 1
ATOM 560 C C . VAL A 1 71 ? -4.719 1.882 -7.439 1.00 88.38 71 VAL A C 1
ATOM 562 O O . VAL A 1 71 ? -4.901 0.809 -6.864 1.00 88.38 71 VAL A O 1
ATOM 565 N N . LYS A 1 72 ? -5.455 2.972 -7.154 1.00 88.25 72 LYS A N 1
ATOM 566 C CA . LYS A 1 72 ? -6.401 3.064 -6.018 1.00 88.25 72 LYS A CA 1
ATOM 567 C C . LYS A 1 72 ? -7.363 1.873 -5.922 1.00 88.25 72 LYS A C 1
ATOM 569 O O . LYS A 1 72 ? -7.630 1.376 -4.834 1.00 88.25 72 LYS A O 1
ATOM 574 N N . GLN A 1 73 ? -7.869 1.384 -7.055 1.00 87.75 73 GLN A N 1
ATOM 575 C CA . GLN A 1 73 ? -8.840 0.281 -7.090 1.00 87.75 73 GLN A CA 1
ATOM 576 C C . GLN A 1 73 ? -8.284 -1.085 -6.650 1.00 87.75 73 GLN A C 1
ATOM 578 O O . GLN A 1 73 ? -9.069 -1.983 -6.358 1.00 87.75 73 GLN A O 1
ATOM 583 N N . PHE A 1 74 ? -6.959 -1.237 -6.594 1.00 91.50 74 PHE A N 1
ATOM 584 C CA . PHE A 1 74 ? -6.276 -2.473 -6.205 1.00 91.50 74 PHE A CA 1
ATOM 585 C C . PHE A 1 74 ? -5.758 -2.438 -4.765 1.00 91.50 74 PHE A C 1
ATOM 587 O O . PHE A 1 74 ? -5.213 -3.430 -4.288 1.00 91.50 74 PHE A O 1
ATOM 594 N N . LEU A 1 75 ? -5.919 -1.314 -4.061 1.00 93.38 75 LEU A N 1
ATOM 595 C CA . LEU A 1 75 ? -5.429 -1.170 -2.697 1.00 93.38 75 LEU A CA 1
ATOM 596 C C . LEU A 1 75 ? -6.261 -2.017 -1.733 1.00 93.38 75 LEU A C 1
ATOM 598 O O . LEU A 1 75 ? -7.485 -1.889 -1.646 1.00 93.38 75 LEU A O 1
ATOM 602 N N . THR A 1 76 ? -5.574 -2.864 -0.974 1.00 94.06 76 THR A N 1
ATOM 603 C CA . THR A 1 76 ? -6.161 -3.686 0.084 1.00 94.06 76 THR A CA 1
ATOM 604 C C . THR A 1 76 ? -5.446 -3.429 1.410 1.00 94.06 76 THR A C 1
ATOM 606 O O . THR A 1 76 ? -4.315 -2.932 1.397 1.00 94.06 76 THR A O 1
ATOM 609 N N . PRO A 1 77 ? -6.063 -3.772 2.559 1.00 95.75 77 PRO A N 1
ATOM 610 C CA . PRO A 1 77 ? -5.381 -3.689 3.847 1.00 95.75 77 PRO A CA 1
ATOM 611 C C . PRO A 1 77 ? -4.052 -4.445 3.833 1.00 95.75 77 PRO A C 1
ATOM 613 O O . PRO A 1 77 ? -3.036 -3.891 4.216 1.00 95.75 77 PRO A O 1
ATOM 616 N N . GLU A 1 78 ? -4.023 -5.662 3.291 1.00 94.56 78 GLU A N 1
ATOM 617 C CA . GLU A 1 78 ? -2.843 -6.531 3.312 1.00 94.56 78 GLU A CA 1
ATOM 618 C C . GLU A 1 78 ? -1.657 -5.920 2.551 1.00 94.56 78 GLU A C 1
ATOM 620 O O . GLU A 1 78 ? -0.515 -6.054 2.986 1.00 94.56 78 GLU A O 1
ATOM 625 N N . LEU A 1 79 ? -1.924 -5.204 1.452 1.00 95.25 79 LEU A N 1
ATOM 626 C CA . LEU A 1 79 ? -0.899 -4.446 0.737 1.00 95.25 79 LEU A CA 1
ATOM 627 C C . LEU A 1 79 ? -0.465 -3.204 1.526 1.00 95.25 79 LEU A C 1
ATOM 629 O O . LEU A 1 79 ? 0.728 -2.948 1.661 1.00 95.25 79 LEU A O 1
ATOM 633 N N . LEU A 1 80 ? -1.422 -2.441 2.061 1.00 96.56 80 LEU A N 1
ATOM 634 C CA . LEU A 1 80 ? -1.170 -1.180 2.768 1.00 96.56 80 LEU A CA 1
ATOM 635 C C . LEU A 1 80 ? -0.533 -1.354 4.150 1.00 96.56 80 LEU A C 1
ATOM 637 O O . LEU A 1 80 ? 0.020 -0.391 4.672 1.00 96.56 80 LEU A O 1
ATOM 641 N N . THR A 1 81 ? -0.606 -2.550 4.737 1.00 96.00 81 THR A N 1
ATOM 642 C CA . THR A 1 81 ? -0.063 -2.866 6.066 1.00 96.00 81 THR A CA 1
ATOM 643 C C . THR A 1 81 ? 1.171 -3.760 6.020 1.00 96.00 81 THR A C 1
ATOM 645 O O . THR A 1 81 ? 1.572 -4.296 7.051 1.00 96.00 81 THR A O 1
ATOM 648 N N . LYS A 1 82 ? 1.750 -3.988 4.839 1.00 94.81 82 LYS A N 1
ATOM 649 C CA . LYS A 1 82 ? 2.975 -4.777 4.706 1.00 94.81 82 LYS A CA 1
ATOM 650 C C . LYS A 1 82 ? 4.140 -4.005 5.323 1.00 94.81 82 LYS A C 1
ATOM 652 O O . LYS A 1 82 ? 4.472 -2.937 4.830 1.00 94.81 82 LYS A O 1
ATOM 657 N N . GLU A 1 83 ? 4.740 -4.531 6.385 1.00 91.62 83 GLU A N 1
ATOM 658 C CA . GLU A 1 83 ? 5.933 -3.930 6.990 1.00 91.62 83 GLU A CA 1
ATOM 659 C C . GLU A 1 83 ? 7.188 -4.251 6.164 1.00 91.62 83 GLU A C 1
ATOM 661 O O . GLU A 1 83 ? 7.315 -5.345 5.603 1.00 91.62 83 GLU A O 1
ATOM 666 N N . THR A 1 84 ? 8.108 -3.290 6.107 1.00 89.69 84 THR A N 1
ATOM 667 C CA . THR A 1 84 ? 9.488 -3.473 5.632 1.00 89.69 84 THR A CA 1
ATOM 668 C C . THR A 1 84 ? 10.259 -4.435 6.544 1.00 89.69 84 THR A C 1
ATOM 670 O O . THR A 1 84 ? 10.021 -4.466 7.752 1.00 89.69 84 THR A O 1
ATOM 673 N N . SER A 1 85 ? 11.242 -5.160 6.009 1.00 82.38 85 SER A N 1
ATOM 674 C CA . SER A 1 85 ? 12.167 -5.996 6.796 1.00 82.38 85 SER A CA 1
ATOM 675 C C . SER A 1 85 ? 13.517 -5.327 7.080 1.00 82.38 85 SER A C 1
ATOM 677 O O . SER A 1 85 ? 14.282 -5.830 7.902 1.00 82.38 85 SER A O 1
ATOM 679 N N . GLY A 1 86 ? 13.817 -4.212 6.409 1.00 72.12 86 GLY A N 1
ATOM 680 C CA . GLY A 1 86 ? 15.079 -3.484 6.511 1.00 72.12 86 GLY A CA 1
ATOM 681 C C . GLY A 1 86 ? 15.244 -2.675 7.804 1.00 72.12 86 GLY A C 1
ATOM 682 O O . GLY A 1 86 ? 14.277 -2.269 8.450 1.00 72.12 86 GLY A O 1
ATOM 683 N N . GLN A 1 87 ? 16.501 -2.410 8.174 1.00 66.06 87 GLN A N 1
ATOM 684 C CA . GLN A 1 87 ? 16.853 -1.646 9.382 1.00 66.06 87 GLN A CA 1
ATOM 685 C C . GLN A 1 87 ? 16.818 -0.122 9.175 1.00 66.06 87 GLN A C 1
ATOM 687 O O . GLN A 1 87 ? 16.647 0.623 10.139 1.00 66.06 87 GLN A O 1
ATOM 692 N N . LEU A 1 88 ? 17.000 0.351 7.936 1.00 70.88 88 LEU A N 1
ATOM 693 C CA . LEU A 1 88 ? 17.198 1.776 7.632 1.00 70.88 88 LEU A CA 1
ATOM 694 C C . LEU A 1 88 ? 15.892 2.527 7.354 1.00 70.88 88 LEU A C 1
ATOM 696 O O . LEU A 1 88 ? 15.721 3.665 7.790 1.00 70.88 88 LEU A O 1
ATOM 700 N N . LEU A 1 89 ? 14.968 1.897 6.631 1.00 77.94 89 LEU A N 1
ATOM 701 C CA . LEU A 1 89 ? 13.662 2.455 6.302 1.00 77.94 89 LEU A CA 1
ATOM 702 C C . LEU A 1 89 ? 12.590 1.534 6.865 1.00 77.94 89 LEU A C 1
ATOM 704 O O . LEU A 1 89 ? 12.501 0.376 6.474 1.00 77.94 89 LEU A O 1
ATOM 708 N N . THR A 1 90 ? 11.786 2.066 7.785 1.00 86.19 90 THR A N 1
ATOM 709 C CA . THR A 1 90 ? 10.743 1.299 8.467 1.00 86.19 90 THR A CA 1
ATOM 710 C C . THR A 1 90 ? 9.352 1.840 8.193 1.00 86.19 90 THR A C 1
ATOM 712 O O . THR A 1 90 ? 9.137 3.054 8.066 1.00 86.19 90 THR A O 1
ATOM 715 N N . GLY A 1 91 ? 8.391 0.927 8.147 1.00 91.88 91 GLY A N 1
ATOM 716 C CA . GLY A 1 91 ? 6.968 1.227 8.159 1.00 91.88 91 GLY A CA 1
ATOM 717 C C . GLY A 1 91 ? 6.205 0.424 7.121 1.00 91.88 91 GLY A C 1
ATOM 718 O O . GLY A 1 91 ? 6.712 -0.533 6.549 1.00 91.88 91 GLY A O 1
ATOM 719 N N . THR A 1 92 ? 4.972 0.842 6.907 1.00 95.56 92 THR A N 1
ATOM 720 C CA . THR A 1 92 ? 4.035 0.284 5.936 1.00 95.56 92 THR A CA 1
ATOM 721 C C . THR A 1 92 ? 3.765 1.286 4.816 1.00 95.56 92 THR A C 1
ATOM 723 O O . THR A 1 92 ? 3.980 2.488 5.015 1.00 95.56 92 THR A O 1
ATOM 726 N N . PRO A 1 93 ? 3.221 0.871 3.655 1.00 96.00 93 PRO A N 1
ATOM 727 C CA . PRO A 1 93 ? 2.851 1.829 2.621 1.00 96.00 93 PRO A CA 1
ATOM 728 C C . PRO A 1 93 ? 1.849 2.875 3.110 1.00 96.00 93 PRO A C 1
ATOM 730 O O . PRO A 1 93 ? 1.928 4.032 2.706 1.00 96.00 93 PRO A O 1
ATOM 733 N N . LEU A 1 94 ? 0.950 2.505 4.031 1.00 95.56 94 LEU A N 1
ATOM 734 C CA . LEU A 1 94 ? 0.044 3.459 4.665 1.00 95.56 94 LEU A CA 1
ATOM 735 C C . LEU A 1 94 ? 0.807 4.550 5.431 1.00 95.56 94 LEU A C 1
ATOM 737 O O . LEU A 1 94 ? 0.506 5.727 5.268 1.00 95.56 94 LEU A O 1
ATOM 741 N N . GLU A 1 95 ? 1.819 4.189 6.225 1.00 93.62 95 GLU A N 1
ATOM 742 C CA . GLU A 1 95 ? 2.669 5.171 6.918 1.00 93.62 95 GLU A CA 1
ATOM 743 C C . GLU A 1 95 ? 3.446 6.052 5.943 1.00 93.62 95 GLU A C 1
ATOM 745 O O . GLU A 1 95 ? 3.585 7.251 6.180 1.00 93.62 95 GLU A O 1
ATOM 750 N N . TRP A 1 96 ? 3.938 5.480 4.844 1.00 92.94 96 TRP A N 1
ATOM 751 C CA . TRP A 1 96 ? 4.646 6.234 3.812 1.00 92.94 96 TRP A CA 1
ATOM 752 C C . TRP A 1 96 ? 3.724 7.237 3.120 1.00 92.94 96 TRP A C 1
ATOM 754 O O . TRP A 1 96 ? 4.133 8.377 2.925 1.00 92.94 96 TRP A O 1
ATOM 764 N N . ALA A 1 97 ? 2.465 6.868 2.859 1.00 92.81 97 ALA A N 1
ATOM 765 C CA . ALA A 1 97 ? 1.477 7.794 2.316 1.00 92.81 97 ALA A CA 1
ATOM 766 C C . ALA A 1 97 ? 1.288 9.013 3.231 1.00 92.81 97 ALA A C 1
ATOM 768 O O . ALA A 1 97 ? 1.264 10.132 2.737 1.00 92.81 97 ALA A O 1
ATOM 769 N N . PHE A 1 98 ? 1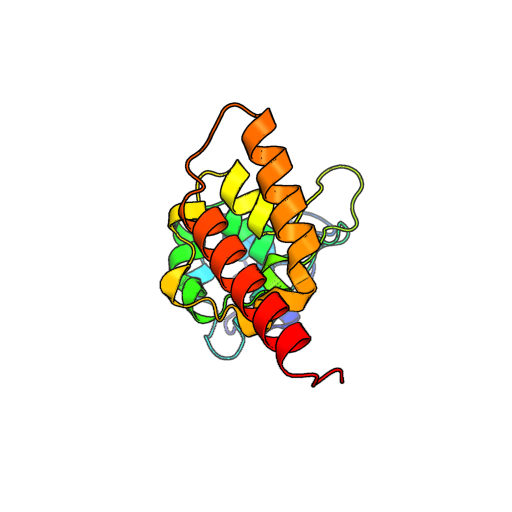.236 8.831 4.555 1.00 91.75 98 PHE A N 1
ATOM 770 C CA . PHE A 1 98 ? 1.183 9.964 5.487 1.00 91.75 98 PHE A CA 1
ATOM 771 C C . PHE A 1 98 ? 2.473 10.794 5.502 1.00 91.75 98 PHE A C 1
ATOM 773 O O . PHE A 1 98 ? 2.408 12.019 5.514 1.00 91.75 98 PHE A O 1
ATOM 780 N N . ARG A 1 99 ? 3.651 10.154 5.500 1.00 88.88 99 ARG A N 1
ATOM 781 C CA . ARG A 1 99 ? 4.949 10.862 5.497 1.00 88.88 99 ARG A CA 1
ATOM 782 C C . ARG A 1 99 ? 5.175 11.680 4.225 1.00 88.88 99 ARG A C 1
ATOM 784 O O . ARG A 1 99 ? 5.924 12.648 4.261 1.00 88.88 99 ARG A O 1
ATOM 791 N N . SER A 1 100 ? 4.569 11.264 3.118 1.00 89.81 100 SER A N 1
ATOM 792 C CA . SER A 1 100 ? 4.668 11.918 1.811 1.00 89.81 100 SER A CA 1
ATOM 793 C C . SER A 1 100 ? 3.445 12.774 1.465 1.00 89.81 100 SER A C 1
ATOM 795 O O . SER A 1 100 ? 3.314 13.196 0.318 1.00 89.81 100 SER A O 1
ATOM 797 N N . GLU A 1 101 ? 2.553 13.019 2.432 1.00 90.44 101 GLU A N 1
ATOM 798 C CA . GLU A 1 101 ? 1.332 13.825 2.267 1.00 90.44 101 GLU A CA 1
ATOM 799 C C . GLU A 1 101 ? 0.395 13.316 1.150 1.00 90.44 101 GLU A C 1
ATOM 801 O O . GLU A 1 101 ? -0.348 14.064 0.522 1.00 90.44 101 GLU A O 1
ATOM 806 N N . GLN A 1 102 ? 0.425 12.006 0.899 1.00 90.44 102 GLN A N 1
ATOM 807 C CA . GLN A 1 102 ? -0.373 11.305 -0.108 1.00 90.44 102 GLN A CA 1
ATOM 808 C C . GLN A 1 102 ? -1.617 10.625 0.470 1.00 90.44 102 GLN A C 1
ATOM 810 O O . GLN A 1 102 ? -2.336 9.936 -0.254 1.00 90.44 102 GLN A O 1
ATOM 815 N N . GLN A 1 103 ? -1.896 10.778 1.765 1.00 90.56 103 GLN A N 1
ATOM 816 C CA . GLN A 1 103 ? -3.032 10.120 2.410 1.00 90.56 103 GLN A CA 1
ATOM 817 C C . GLN A 1 103 ? -4.378 10.510 1.780 1.00 90.56 103 GLN A C 1
ATOM 819 O O . GLN A 1 103 ? -5.242 9.649 1.637 1.00 90.56 103 GLN A O 1
ATOM 824 N N . ASP A 1 104 ? -4.538 11.751 1.313 1.00 88.94 104 ASP A N 1
ATOM 825 C CA . ASP A 1 104 ? -5.771 12.239 0.670 1.00 88.94 104 ASP A CA 1
ATOM 826 C C . ASP A 1 104 ? -6.025 11.530 -0.680 1.00 88.94 104 ASP A C 1
ATOM 828 O O . ASP A 1 104 ? -7.141 11.497 -1.199 1.00 88.94 104 ASP A O 1
ATOM 832 N N . ASN A 1 105 ? -4.992 10.897 -1.250 1.00 89.12 105 ASN A N 1
ATOM 833 C CA . ASN A 1 105 ? -5.102 10.097 -2.462 1.00 89.12 105 ASN A CA 1
ATOM 834 C C . ASN A 1 105 ? -5.545 8.648 -2.199 1.00 89.12 105 ASN A C 1
ATOM 836 O O . ASN A 1 105 ? -5.801 7.921 -3.160 1.00 89.12 105 ASN A O 1
ATOM 840 N N . LEU A 1 106 ? -5.691 8.205 -0.952 1.00 92.06 106 LEU A N 1
ATOM 841 C CA . LEU A 1 106 ? -6.210 6.869 -0.658 1.00 92.06 106 LEU A CA 1
ATOM 842 C C . LEU A 1 106 ? -7.741 6.811 -0.837 1.00 92.06 106 LEU A C 1
ATOM 844 O O . LEU A 1 106 ? -8.435 7.786 -0.564 1.00 92.06 106 LEU A O 1
ATOM 848 N N . PRO A 1 107 ? -8.301 5.672 -1.287 1.00 92.75 107 PRO A N 1
ATOM 849 C CA . PRO A 1 107 ? -9.740 5.508 -1.502 1.00 92.75 107 PRO A CA 1
ATOM 850 C C . PRO A 1 107 ? -10.463 5.156 -0.188 1.00 92.75 107 PRO A C 1
ATOM 852 O O . PRO A 1 107 ? -11.021 4.063 -0.033 1.00 92.75 107 PRO A O 1
ATOM 855 N N . TRP A 1 108 ? -10.404 6.057 0.793 1.00 93.25 108 TRP A N 1
ATOM 856 C CA . TRP A 1 108 ? -10.915 5.866 2.158 1.00 93.25 108 TRP A CA 1
ATOM 857 C C . TRP A 1 108 ? -12.381 5.429 2.222 1.00 93.25 108 TRP A C 1
ATOM 859 O O . TRP A 1 108 ? -12.773 4.607 3.062 1.00 93.25 108 TRP A O 1
ATOM 869 N N . GLU A 1 109 ? -13.188 5.960 1.311 1.00 90.88 109 GLU A N 1
ATOM 870 C CA . GLU A 1 109 ? -14.604 5.669 1.131 1.00 90.88 109 GLU A CA 1
ATOM 871 C C . GLU A 1 109 ? -14.856 4.231 0.654 1.00 90.88 109 GLU A C 1
ATOM 873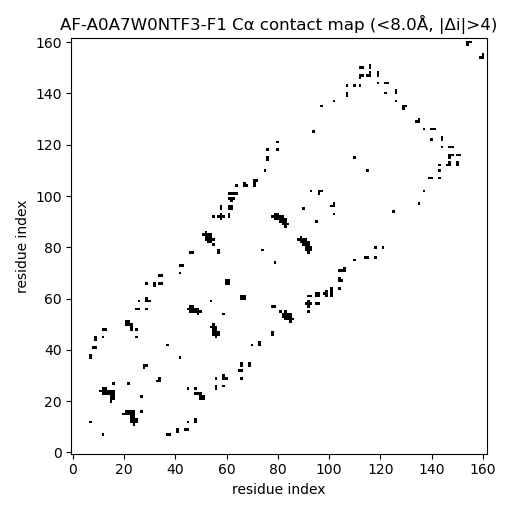 O O . GLU A 1 109 ? -15.885 3.640 0.980 1.00 90.88 109 GLU A O 1
ATOM 878 N N . ARG A 1 110 ? -13.895 3.625 -0.057 1.00 91.00 110 ARG A N 1
ATOM 879 C CA . ARG A 1 110 ? -13.986 2.247 -0.573 1.00 91.00 110 ARG A CA 1
ATOM 880 C C . ARG A 1 110 ? -13.444 1.207 0.399 1.00 91.00 110 ARG A C 1
ATOM 882 O O . ARG A 1 110 ? -13.659 0.009 0.205 1.00 91.00 110 ARG A O 1
ATOM 889 N N . PHE A 1 111 ? -12.740 1.627 1.447 1.00 94.50 111 PHE A N 1
ATOM 890 C CA . PHE A 1 111 ? -12.201 0.705 2.436 1.00 94.50 111 PHE A CA 1
ATOM 891 C C . PHE A 1 111 ? -13.313 0.017 3.231 1.00 94.50 111 PHE A C 1
ATOM 893 O O . PHE A 1 111 ? -14.018 0.621 4.043 1.00 94.50 111 PHE A O 1
ATOM 900 N N . ASN A 1 112 ? -13.430 -1.296 3.018 1.00 94.38 112 ASN A N 1
ATOM 901 C CA . ASN A 1 112 ? -14.323 -2.161 3.774 1.00 94.38 112 ASN A CA 1
ATOM 902 C C . ASN A 1 112 ? -13.774 -2.365 5.193 1.00 94.38 112 ASN A C 1
ATOM 904 O O . ASN A 1 112 ? -12.838 -3.139 5.403 1.00 94.38 112 ASN A O 1
ATOM 908 N N . ALA A 1 113 ? -14.399 -1.715 6.175 1.00 95.31 113 ALA A N 1
ATOM 909 C CA . ALA A 1 113 ? -13.975 -1.759 7.572 1.00 95.31 113 ALA A CA 1
ATOM 910 C C . ALA A 1 113 ? -13.882 -3.186 8.152 1.00 95.31 113 ALA A C 1
ATOM 912 O O . ALA A 1 113 ? -13.035 -3.430 9.006 1.00 95.31 113 ALA A O 1
ATOM 913 N N . ARG A 1 114 ? -14.667 -4.163 7.667 1.00 95.06 114 ARG A N 1
ATOM 914 C CA . ARG A 1 114 ? -14.564 -5.562 8.127 1.00 95.06 114 ARG A CA 1
ATOM 915 C C . ARG A 1 114 ? -13.190 -6.160 7.822 1.00 95.06 114 ARG A C 1
ATOM 917 O O . ARG A 1 114 ? -12.664 -6.892 8.654 1.00 95.06 114 ARG A O 1
ATOM 924 N N . ARG A 1 115 ? -12.608 -5.835 6.661 1.00 96.12 115 ARG A N 1
ATOM 925 C CA . ARG A 1 115 ? -11.269 -6.307 6.268 1.00 96.12 115 ARG A CA 1
ATOM 926 C C . ARG A 1 115 ? -10.153 -5.645 7.074 1.00 96.12 115 ARG A C 1
ATOM 928 O O . ARG A 1 115 ? -9.091 -6.225 7.214 1.00 96.12 115 ARG A O 1
ATOM 935 N N . TRP A 1 116 ? -10.406 -4.467 7.638 1.00 96.69 116 TRP A N 1
ATOM 936 C CA . TRP A 1 116 ? -9.446 -3.735 8.465 1.00 96.69 116 TRP A CA 1
ATOM 937 C C . TRP A 1 116 ? -9.465 -4.140 9.947 1.00 96.69 116 TRP A C 1
ATOM 939 O O . TRP A 1 116 ? -8.582 -3.724 10.691 1.00 96.69 116 TRP A O 1
ATOM 949 N N . VAL A 1 117 ? -10.419 -4.971 10.393 1.00 96.06 117 VAL A N 1
ATOM 950 C CA . VAL A 1 117 ? -10.505 -5.430 11.797 1.00 96.06 117 VAL A CA 1
ATOM 951 C C . VAL A 1 117 ? -9.203 -6.068 12.305 1.00 96.06 117 VAL A C 1
ATOM 953 O O . VAL A 1 117 ? -8.759 -5.656 13.378 1.00 96.06 117 VAL A O 1
ATOM 956 N N . PRO A 1 118 ? -8.547 -6.993 11.572 1.00 95.94 118 PRO A N 1
ATOM 957 C CA . PRO A 1 118 ? -7.280 -7.583 12.020 1.00 95.94 118 PRO A CA 1
ATOM 958 C C . PRO A 1 118 ? -6.134 -6.566 12.130 1.00 95.94 118 PRO A C 1
ATOM 960 O O . PRO A 1 118 ? -5.185 -6.779 12.875 1.00 95.94 118 PRO A O 1
ATOM 963 N N . HIS A 1 119 ? -6.236 -5.443 11.418 1.00 96.56 119 HIS A N 1
ATOM 964 C CA . HIS A 1 119 ? -5.194 -4.421 11.312 1.00 96.56 119 HIS A CA 1
ATOM 965 C C . HIS A 1 119 ? -5.414 -3.235 12.264 1.00 96.56 119 HIS A C 1
ATOM 967 O O . HIS A 1 119 ? -4.637 -2.281 12.248 1.00 96.56 119 HIS A O 1
ATOM 973 N N . LEU A 1 120 ? -6.454 -3.272 13.105 1.00 96.12 120 LEU A N 1
ATOM 974 C CA . LEU A 1 120 ? -6.774 -2.185 14.033 1.00 96.12 120 LEU A CA 1
ATOM 975 C C . LEU A 1 120 ? -5.592 -1.774 14.940 1.00 96.12 120 LEU A C 1
ATOM 977 O O . LEU A 1 120 ? -5.373 -0.568 15.051 1.00 96.12 120 LEU A O 1
ATOM 981 N N . PRO A 1 121 ? -4.796 -2.694 15.532 1.00 96.19 121 PRO A N 1
ATOM 982 C CA . PRO A 1 121 ? -3.643 -2.297 16.346 1.00 96.19 121 PRO A CA 1
ATOM 983 C C . PRO A 1 121 ? -2.620 -1.458 15.570 1.00 96.19 121 PRO A C 1
ATOM 985 O O . PRO A 1 121 ? -2.076 -0.489 16.097 1.00 96.19 121 PRO A O 1
ATOM 988 N N . LEU A 1 122 ? -2.394 -1.788 14.294 1.00 95.44 122 LEU A N 1
ATOM 989 C CA . LEU A 1 122 ? -1.509 -1.016 13.430 1.00 95.44 122 LEU A CA 1
ATOM 990 C C . LEU A 1 122 ? -2.099 0.367 13.132 1.00 95.44 122 LEU A C 1
ATOM 992 O O . LEU A 1 122 ? -1.387 1.357 13.252 1.00 95.44 122 LEU A O 1
ATOM 996 N N . LEU A 1 123 ? -3.390 0.465 12.799 1.00 95.88 123 LEU A N 1
ATOM 997 C CA . LEU A 1 123 ? -4.037 1.763 12.560 1.00 95.88 123 LEU A CA 1
ATOM 998 C C . LEU A 1 123 ? -3.914 2.694 13.780 1.00 95.88 123 LEU A C 1
ATOM 1000 O O . LEU A 1 123 ? -3.632 3.882 13.631 1.00 95.88 123 LEU A O 1
ATOM 1004 N N . GLU A 1 124 ? -4.075 2.152 14.990 1.00 95.44 124 GLU A N 1
ATOM 1005 C CA . GLU A 1 124 ? -3.899 2.901 16.239 1.00 95.44 124 GLU A CA 1
ATOM 1006 C C . GLU A 1 124 ? -2.440 3.327 16.464 1.00 95.44 124 GLU A C 1
ATOM 1008 O O . GLU A 1 124 ? -2.200 4.474 16.848 1.00 95.44 124 GLU A O 1
ATOM 1013 N N . LYS A 1 125 ? -1.467 2.454 16.163 1.00 94.19 125 LYS A N 1
ATOM 1014 C CA . LYS A 1 125 ? -0.030 2.784 16.181 1.00 94.19 125 LYS A CA 1
ATOM 1015 C C . LYS A 1 125 ? 0.286 3.939 15.227 1.00 94.19 125 LYS A C 1
ATOM 1017 O O . LYS A 1 125 ? 0.958 4.888 15.633 1.00 94.19 125 LYS A O 1
ATOM 1022 N N . ILE A 1 126 ? -0.225 3.884 13.995 1.00 92.50 126 ILE A N 1
ATOM 1023 C CA . ILE A 1 126 ? -0.034 4.932 12.982 1.00 92.50 126 ILE A CA 1
ATOM 1024 C C . ILE A 1 126 ? -0.613 6.251 13.489 1.00 92.50 126 ILE A C 1
ATOM 1026 O O . ILE A 1 126 ? 0.107 7.247 13.553 1.00 92.50 126 ILE A O 1
ATOM 1030 N N . LYS A 1 127 ? -1.875 6.251 13.943 1.00 92.69 127 LYS A N 1
ATOM 1031 C CA . LYS A 1 127 ? -2.527 7.439 14.512 1.00 92.69 127 LYS A CA 1
ATOM 1032 C C . LYS A 1 127 ? -1.704 8.051 15.648 1.00 92.69 127 LYS A C 1
ATOM 1034 O O . LYS A 1 127 ? -1.457 9.254 15.648 1.00 92.69 127 LYS A O 1
ATOM 1039 N N . ALA A 1 128 ? -1.258 7.236 16.604 1.00 91.88 128 ALA A N 1
ATOM 1040 C CA . ALA A 1 128 ? -0.450 7.712 17.725 1.00 91.88 128 ALA A CA 1
ATOM 1041 C C . ALA A 1 128 ? 0.875 8.343 17.259 1.00 91.88 128 ALA A C 1
ATOM 1043 O O . ALA A 1 128 ? 1.319 9.339 17.829 1.00 91.88 128 ALA A O 1
ATOM 1044 N N . GLY A 1 129 ? 1.492 7.799 16.204 1.00 89.25 129 GLY A N 1
ATOM 1045 C CA . GLY A 1 129 ? 2.665 8.385 15.556 1.00 89.25 129 GLY A CA 1
ATOM 1046 C C . GLY A 1 129 ? 2.394 9.763 14.946 1.00 89.25 129 GLY A C 1
ATOM 1047 O O . GLY A 1 129 ? 3.175 10.682 15.174 1.00 89.25 129 GLY A O 1
ATOM 1048 N N . LEU A 1 130 ? 1.274 9.924 14.234 1.00 86.06 130 LEU A N 1
ATOM 1049 C CA . LEU A 1 130 ? 0.899 11.187 13.583 1.00 86.06 130 LEU A CA 1
ATOM 1050 C C . LEU A 1 130 ? 0.599 12.307 14.587 1.00 86.06 130 LEU A C 1
ATOM 1052 O O . LEU A 1 130 ? 1.019 13.444 14.381 1.00 86.06 130 LEU A O 1
ATOM 1056 N N . VAL A 1 131 ? -0.075 11.989 15.697 1.00 82.81 131 VAL A N 1
ATOM 1057 C CA . VAL A 1 131 ? -0.385 12.965 16.759 1.00 82.81 131 VAL A CA 1
ATOM 1058 C C . VAL A 1 131 ? 0.888 13.551 17.374 1.00 82.81 131 VAL A C 1
ATOM 1060 O O . VAL A 1 131 ? 0.944 14.750 17.634 1.00 82.81 131 VAL A O 1
ATOM 1063 N N . ARG A 1 132 ? 1.933 12.735 17.565 1.00 79.19 132 ARG A N 1
ATOM 1064 C CA . ARG A 1 132 ? 3.215 13.194 18.129 1.00 79.19 132 ARG A CA 1
ATOM 1065 C C . ARG A 1 132 ? 3.985 14.144 17.207 1.00 79.19 132 ARG A C 1
ATOM 1067 O O . ARG A 1 132 ? 4.776 14.934 17.704 1.00 79.19 132 ARG A O 1
ATOM 1074 N N . ASN A 1 133 ? 3.744 14.090 15.898 1.00 75.75 133 ASN A N 1
ATOM 1075 C CA . ASN A 1 133 ? 4.500 14.839 14.892 1.00 75.75 133 ASN A CA 1
ATOM 1076 C C . ASN A 1 133 ? 3.788 16.133 14.431 1.00 75.75 133 ASN A C 1
ATOM 1078 O O . ASN A 1 133 ? 3.984 16.564 13.300 1.00 75.75 133 ASN A O 1
ATOM 1082 N N . ASN A 1 134 ? 2.974 16.763 15.290 1.00 56.22 134 ASN A N 1
ATOM 1083 C CA . ASN A 1 134 ? 2.257 18.026 15.026 1.00 56.22 134 ASN A CA 1
ATOM 1084 C C . ASN A 1 134 ? 1.211 17.994 13.887 1.00 56.22 134 ASN A C 1
ATOM 1086 O O . ASN A 1 134 ? 1.088 18.934 13.107 1.00 56.22 134 ASN A O 1
ATOM 1090 N N . GLY A 1 135 ? 0.357 16.964 13.878 1.00 56.03 135 GLY A N 1
ATOM 1091 C CA . GLY A 1 135 ? -1.048 17.144 13.480 1.00 56.03 135 GLY A CA 1
ATOM 1092 C C . GLY A 1 135 ? -1.337 17.288 11.984 1.00 56.03 135 GLY A C 1
ATOM 1093 O O . GLY A 1 135 ? -2.141 18.135 11.598 1.00 56.03 135 GLY A O 1
ATOM 1094 N N . GLY A 1 136 ? -0.747 16.435 11.141 1.00 58.22 136 GLY A N 1
ATOM 1095 C CA . GLY A 1 136 ? -1.210 16.281 9.756 1.00 58.22 136 GLY A CA 1
ATOM 1096 C C . GLY A 1 136 ? -2.700 15.909 9.696 1.00 58.22 136 GLY A C 1
ATOM 1097 O O . GLY A 1 136 ? -3.234 15.334 10.644 1.00 58.22 136 GLY A O 1
ATOM 1098 N N . LYS A 1 137 ? -3.397 16.224 8.600 1.00 69.00 137 LYS A N 1
ATOM 1099 C CA . LYS A 1 137 ? -4.798 15.813 8.401 1.00 69.00 137 LYS A CA 1
ATOM 1100 C C . LYS A 1 137 ? -4.886 14.280 8.403 1.00 69.00 137 LYS A C 1
ATOM 1102 O O . LYS A 1 137 ? -4.244 13.615 7.601 1.00 69.00 137 LYS A O 1
ATOM 1107 N N . HIS A 1 138 ? -5.652 13.721 9.337 1.00 80.44 138 HIS A N 1
ATOM 1108 C CA . HIS A 1 138 ? -5.876 12.274 9.459 1.00 80.44 138 HIS A CA 1
ATOM 1109 C C . HIS A 1 138 ? -7.346 11.950 9.766 1.00 80.44 138 HIS A C 1
ATOM 1111 O O . HIS A 1 138 ? -7.653 10.935 10.392 1.00 80.44 138 HIS A O 1
ATOM 1117 N N . GLY A 1 139 ? -8.265 12.820 9.331 1.00 88.69 139 GLY A N 1
ATOM 1118 C CA . GLY A 1 139 ? -9.701 12.671 9.580 1.00 88.69 139 GLY A CA 1
ATOM 1119 C C . GLY A 1 139 ? -10.267 11.385 8.979 1.00 88.69 139 GLY A C 1
ATOM 1120 O O . GLY A 1 139 ? -11.085 10.709 9.600 1.00 88.69 139 GLY A O 1
ATOM 1121 N N . GLU A 1 140 ? -9.774 10.988 7.810 1.00 93.62 140 GLU A N 1
ATOM 1122 C CA . GLU A 1 140 ? -10.182 9.762 7.133 1.00 93.62 140 GLU A CA 1
ATOM 1123 C C . GLU A 1 140 ? -9.649 8.502 7.827 1.00 93.62 140 GLU A C 1
ATOM 1125 O O . GLU A 1 140 ? -10.359 7.495 7.917 1.00 93.62 140 GLU A O 1
ATOM 1130 N N . LEU A 1 141 ? -8.432 8.559 8.385 1.00 94.81 141 LEU A N 1
ATOM 1131 C CA . LEU A 1 141 ? -7.894 7.486 9.227 1.00 94.81 141 LEU A CA 1
ATOM 1132 C C . LEU A 1 141 ? -8.715 7.336 10.508 1.00 94.81 141 LEU A C 1
ATOM 1134 O O . LEU A 1 141 ? -9.042 6.218 10.907 1.00 94.81 141 LEU A O 1
ATOM 1138 N N . ASP A 1 142 ? -9.083 8.454 11.127 1.00 94.19 142 ASP A N 1
ATOM 1139 C CA . ASP A 1 142 ? -9.936 8.478 12.310 1.00 94.19 142 ASP A CA 1
ATOM 1140 C C . ASP A 1 142 ? -11.314 7.888 12.033 1.00 94.19 142 ASP A C 1
ATOM 1142 O O . ASP A 1 142 ? -11.808 7.063 12.812 1.00 94.19 142 ASP A O 1
ATOM 1146 N N . ASP A 1 143 ? -11.913 8.246 10.899 1.00 95.88 143 ASP A N 1
ATOM 1147 C CA . ASP A 1 143 ? -13.173 7.665 10.466 1.00 95.88 143 ASP A CA 1
ATOM 1148 C C . ASP A 1 143 ? -13.051 6.155 10.220 1.00 95.88 143 ASP A C 1
ATOM 1150 O O . ASP A 1 143 ? -13.890 5.383 10.696 1.00 95.88 143 ASP A O 1
ATOM 1154 N N . LEU A 1 144 ? -11.987 5.703 9.547 1.00 96.56 144 LEU A N 1
ATOM 1155 C CA . LEU A 1 144 ? -11.734 4.278 9.346 1.00 96.56 144 LEU A CA 1
ATOM 1156 C C . LEU A 1 144 ? -11.596 3.544 10.687 1.00 96.56 144 LEU A C 1
ATOM 1158 O O . LEU A 1 144 ? -12.286 2.547 10.906 1.00 96.56 144 LEU A O 1
ATOM 1162 N N . ILE A 1 145 ? -10.773 4.047 11.612 1.00 96.75 145 ILE A N 1
ATOM 1163 C CA . ILE A 1 145 ? -10.596 3.467 12.954 1.00 96.75 145 ILE A CA 1
ATOM 1164 C C . ILE A 1 145 ? -11.940 3.384 13.683 1.00 96.75 145 ILE A C 1
ATOM 1166 O O . ILE A 1 145 ? -12.270 2.346 14.263 1.00 96.75 145 ILE A O 1
ATOM 1170 N N . ARG A 1 146 ? -12.751 4.445 13.631 1.00 97.00 146 ARG A N 1
ATOM 1171 C CA . ARG A 1 146 ? -14.086 4.486 14.241 1.00 97.00 146 ARG A CA 1
ATOM 1172 C C . ARG A 1 146 ? -15.013 3.423 13.644 1.00 97.00 146 ARG A C 1
ATOM 1174 O O . ARG A 1 146 ? -15.646 2.680 14.399 1.00 97.00 146 ARG A O 1
ATOM 1181 N N . ARG A 1 147 ? -15.071 3.305 12.310 1.00 96.62 147 ARG A N 1
ATOM 1182 C CA . ARG A 1 147 ? -15.861 2.276 11.604 1.00 96.62 147 ARG A CA 1
ATOM 1183 C C . ARG A 1 147 ? -15.413 0.861 11.988 1.00 96.62 147 ARG A C 1
ATOM 1185 O O . ARG A 1 147 ? -16.255 0.013 12.280 1.00 96.62 147 ARG A O 1
ATOM 1192 N N . VAL A 1 148 ? -14.104 0.619 12.049 1.00 96.62 148 VAL A N 1
ATOM 1193 C CA . VAL A 1 148 ? -13.515 -0.675 12.434 1.00 96.62 148 VAL A CA 1
ATOM 1194 C C . VAL A 1 148 ? -13.839 -1.029 13.890 1.00 96.62 148 VAL A C 1
ATOM 1196 O O . VAL A 1 148 ? -14.275 -2.149 14.168 1.00 96.62 148 VAL A O 1
ATOM 1199 N N . LYS A 1 149 ? -13.702 -0.077 14.823 1.00 96.06 149 LYS A N 1
ATOM 1200 C CA . LYS A 1 149 ? -14.047 -0.272 16.242 1.00 96.06 149 LYS A CA 1
ATOM 1201 C C . LYS A 1 149 ? -15.518 -0.625 16.431 1.00 96.06 149 LYS A C 1
ATOM 1203 O O . LYS A 1 149 ? -15.802 -1.584 17.143 1.00 96.06 149 LYS A O 1
ATOM 1208 N N . LYS A 1 150 ? -16.430 0.084 15.751 1.00 94.75 150 LYS A N 1
ATOM 1209 C CA . LYS A 1 150 ? -17.875 -0.196 15.799 1.00 94.75 150 LYS A CA 1
ATOM 1210 C C . LYS A 1 150 ? -18.197 -1.625 15.350 1.00 94.75 150 LYS A C 1
ATOM 1212 O O . LYS A 1 150 ? -19.016 -2.295 15.965 1.00 94.75 150 LYS A O 1
ATOM 1217 N N . LEU A 1 151 ? -17.543 -2.119 14.298 1.00 92.44 151 LEU A N 1
ATOM 1218 C CA . LEU A 1 151 ? -17.735 -3.505 13.853 1.00 92.44 151 LEU A CA 1
ATOM 1219 C C . LEU A 1 151 ? -17.193 -4.522 14.862 1.00 92.44 151 LEU A C 1
ATOM 1221 O O . LEU A 1 151 ? -17.801 -5.572 15.060 1.00 92.44 151 LEU A O 1
ATOM 1225 N N . ARG A 1 152 ? -16.062 -4.220 15.508 1.00 88.31 152 ARG A N 1
ATOM 1226 C CA . ARG A 1 152 ? -15.473 -5.094 16.530 1.00 88.31 152 ARG A CA 1
ATOM 1227 C C . ARG A 1 152 ? -16.369 -5.216 17.765 1.00 88.31 152 ARG A C 1
ATOM 1229 O O . ARG A 1 152 ? -16.484 -6.314 18.295 1.00 88.31 152 ARG A O 1
ATOM 1236 N N . THR A 1 153 ? -16.995 -4.127 18.216 1.00 85.50 153 THR A N 1
ATOM 1237 C CA . THR A 1 153 ? -17.924 -4.161 19.361 1.00 85.50 153 THR A CA 1
ATOM 1238 C C . THR A 1 153 ? -19.199 -4.923 19.020 1.00 85.50 153 THR A C 1
ATOM 1240 O O . THR A 1 153 ? -19.561 -5.828 19.755 1.00 85.50 153 THR A O 1
ATOM 1243 N N . LEU A 1 154 ? -19.792 -4.678 17.844 1.00 81.88 154 LEU A N 1
ATOM 1244 C CA . LEU A 1 154 ? -20.981 -5.415 17.395 1.00 81.88 154 LEU A CA 1
ATOM 1245 C C . LEU A 1 154 ? -20.744 -6.930 17.309 1.00 81.88 154 LEU A C 1
ATOM 1247 O O . LEU A 1 154 ? -21.628 -7.706 17.657 1.00 81.88 154 LEU A O 1
ATOM 1251 N N . LYS A 1 155 ? -19.551 -7.366 16.881 1.00 74.25 155 LYS A N 1
ATOM 1252 C CA . LYS A 1 155 ? -19.193 -8.793 16.894 1.00 74.25 155 LYS A CA 1
ATOM 1253 C C . LYS A 1 155 ? -19.160 -9.373 18.309 1.00 74.25 155 LYS A C 1
ATOM 1255 O O . LYS A 1 155 ? -19.720 -10.445 18.516 1.00 74.25 155 LYS A O 1
ATOM 1260 N N . LYS A 1 156 ? -18.553 -8.657 19.262 1.00 71.38 156 LYS A N 1
ATOM 1261 C CA . LYS A 1 156 ? -18.504 -9.073 20.672 1.00 71.38 156 LYS A CA 1
ATOM 1262 C C . LYS A 1 156 ? -19.903 -9.180 21.280 1.00 71.38 156 LYS A C 1
ATOM 1264 O O . LYS A 1 156 ? -20.198 -10.175 21.926 1.00 71.38 156 LYS A O 1
ATOM 1269 N N . ASP A 1 157 ? -20.773 -8.214 20.994 1.00 69.50 157 ASP A N 1
ATOM 1270 C CA . ASP A 1 157 ? -22.144 -8.189 21.521 1.00 69.50 157 ASP A CA 1
ATOM 1271 C C . ASP A 1 157 ? -23.039 -9.269 20.885 1.00 69.50 157 ASP A C 1
ATOM 1273 O O . ASP A 1 157 ? -23.999 -9.727 21.497 1.00 69.50 157 ASP A O 1
ATOM 1277 N N . SER A 1 158 ? -22.716 -9.712 19.664 1.00 70.94 158 SER A N 1
ATOM 1278 C CA . SER A 1 158 ? -23.454 -10.774 18.963 1.00 70.94 158 SER A CA 1
ATOM 1279 C C . SER A 1 158 ? -23.082 -12.205 19.378 1.00 70.94 158 SER A C 1
ATOM 1281 O O . SER A 1 158 ? -23.709 -13.142 18.894 1.00 70.94 158 SER A O 1
ATOM 1283 N N . GLY A 1 159 ? -22.065 -12.403 20.228 1.00 54.59 159 GLY A N 1
ATOM 1284 C CA . GLY A 1 159 ? -21.627 -13.738 20.668 1.00 54.59 159 GLY A CA 1
ATOM 1285 C C . GLY A 1 159 ? -21.044 -14.631 19.562 1.00 54.59 159 GLY A C 1
ATOM 1286 O O . GLY A 1 159 ? -20.847 -15.823 19.777 1.00 54.59 159 GLY A O 1
ATOM 1287 N N . ILE A 1 160 ? -20.767 -14.081 18.375 1.00 53.00 160 ILE A N 1
ATOM 1288 C CA . ILE A 1 160 ? -20.168 -14.808 17.250 1.00 53.00 160 ILE A CA 1
ATOM 1289 C C . ILE A 1 160 ? -18.649 -14.616 17.314 1.00 53.00 160 ILE A C 1
ATOM 1291 O O . ILE A 1 160 ? -18.072 -13.807 16.580 1.00 53.00 160 ILE A O 1
ATOM 1295 N N . GLU A 1 161 ? -18.000 -15.336 18.226 1.00 46.16 161 GLU A N 1
ATOM 1296 C CA . GLU A 1 161 ? -16.563 -15.600 18.132 1.00 46.16 161 GLU A CA 1
ATOM 1297 C C . GLU A 1 161 ? -16.364 -16.793 17.180 1.00 46.16 161 GLU A C 1
ATOM 1299 O O . GLU A 1 161 ? -16.939 -17.861 17.381 1.00 46.16 161 GLU A O 1
ATOM 1304 N N . GLN A 1 162 ? -15.612 -16.578 16.097 1.00 45.16 162 GLN A N 1
ATOM 1305 C CA . GLN A 1 162 ? -14.993 -17.637 15.293 1.00 45.16 162 GLN A CA 1
ATOM 1306 C C . GLN A 1 162 ? -13.488 -17.525 15.467 1.00 45.16 162 GLN A C 1
ATOM 1308 O O . GLN A 1 162 ? -13.002 -16.368 15.384 1.00 45.16 162 GLN A O 1
#

Foldseek 3Di:
DVDDDPDDDLVQQLDADPVDPQHGVLLVCLVVVNLVVDDPVCNLVSQCRAGPQSCGSLLSCLQDQNNLLNCQVNDAPCSQFRWTNHDPDTGGSVLSNVVNVNNVSHPLVPHDLVRCLVVLVVLVVSVVVCVVVPDDDCVSSVVSSVSNVVVVVVCVVVPDDD

Nearest PDB structures (foldseek):
  4hna-assembly1_D  TM=6.416E-01  e=2.259E-01  synthetic construct
  1mj0-assembly1_A  TM=6.032E-01  e=2.029E-01  unclassified
  6ley-assembly2_B  TM=6.247E-01  e=3.473E-01  Homo sapiens
  2bkg-assembly2_B  TM=5.997E-01  e=3.291E-01  synthetic construct
  6tmd-assembly1_A  TM=4.236E-01  e=1.727E-01  Homo sapiens

Radius of gyration: 17.18 Å; Cα contacts (8 Å, |Δi|>4): 192; chains: 1; bounding box: 45×36×47 Å

Secondary structure (DSSP, 8-state):
-TT--SS--HHHHHSEETTEEEEEHHHHHHHTT-GGGS-GGGHHHHHH-B-TT--BHHHHHHHSHHHHHHHGGG--HHHHT-----SSS-S-HHHHHHHTT-GGGS-GGG--HHHHGGGHHHHHHHHHHHHHTT----HHHHHHHHHHHHHHHHHHHTT---

Solvent-accessible surface area (backbone atoms only — not comparable to full-atom values): 9436 Å² total; per-residue (Å²): 126,101,74,76,64,97,68,88,46,70,74,60,31,64,34,65,27,96,88,41,86,62,36,24,32,45,49,57,35,51,79,68,71,44,54,87,75,54,58,77,92,48,42,66,61,51,39,62,42,52,32,83,40,36,49,28,29,39,35,56,28,26,57,39,72,75,53,35,68,80,45,44,93,68,69,44,60,74,65,37,62,42,62,34,73,32,91,88,60,80,51,23,22,51,55,34,10,56,78,50,73,36,52,86,61,53,58,67,89,72,58,59,38,79,74,40,48,89,45,44,70,57,54,53,51,52,51,57,53,44,60,74,70,74,61,70,94,49,68,66,59,52,49,48,52,52,51,21,51,53,52,54,50,53,38,64,76,65,71,64,83,129

pLDDT: mean 87.75, std 10.99, range [45.16, 97.0]

Mean predicted aligned error: 5.75 Å

Sequence (162 aa):
MKNWPKRVTIDWLKRPNKKCDGVPNAHAVVEAGLTDRIPSNILCEFLAITDDDGITTLHNICRYEEPLKSVKQFLTPELLTKETSGQLLTGTPLEWAFRSEQQDNLPWERFNARRWVPHLPLLEKIKAGLVRNNGGKHGELDDLIRRVKKLRTLKKDSGIEQ